Protein AF-A0A2E4S1I8-F1 (afdb_monomer_lite)

Radius of gyration: 16.05 Å; chains: 1; bounding box: 26×30×48 Å

Structure (mmCIF, N/CA/C/O backbone):
data_AF-A0A2E4S1I8-F1
#
_entry.id   AF-A0A2E4S1I8-F1
#
loop_
_atom_site.group_PDB
_atom_site.id
_atom_site.type_symbol
_atom_site.label_atom_id
_atom_site.label_alt_id
_atom_site.label_comp_id
_atom_site.label_asym_id
_atom_site.label_entity_id
_atom_site.label_seq_id
_atom_site.pdbx_PDB_ins_code
_atom_site.Cartn_x
_atom_site.Cartn_y
_atom_site.Cartn_z
_atom_site.occupancy
_atom_site.B_iso_or_equiv
_atom_site.auth_seq_id
_atom_site.auth_comp_id
_atom_site.auth_asym_id
_atom_site.auth_atom_id
_atom_site.pdbx_PDB_model_num
ATOM 1 N N . MET A 1 1 ? 11.677 -2.756 -20.807 1.00 64.56 1 MET A N 1
ATOM 2 C CA . MET A 1 1 ? 11.501 -3.482 -19.527 1.00 64.56 1 MET A CA 1
ATOM 3 C C . MET A 1 1 ? 11.371 -2.531 -18.339 1.00 64.56 1 MET A C 1
ATOM 5 O O . MET A 1 1 ? 10.363 -2.591 -17.653 1.00 64.56 1 MET A O 1
ATOM 9 N N . THR A 1 2 ? 12.299 -1.593 -18.139 1.00 79.25 2 THR A N 1
ATOM 10 C CA . THR A 1 2 ? 12.286 -0.623 -17.021 1.00 79.25 2 THR A CA 1
ATOM 11 C C . THR A 1 2 ? 11.012 0.223 -16.907 1.00 79.25 2 THR A C 1
ATOM 13 O O . THR A 1 2 ? 10.467 0.333 -15.816 1.00 79.25 2 THR A O 1
ATOM 16 N N . LEU A 1 3 ? 10.477 0.761 -18.011 1.00 84.38 3 LEU A N 1
ATOM 17 C CA . LEU A 1 3 ? 9.224 1.536 -17.976 1.00 84.38 3 LEU A CA 1
ATOM 18 C C . LEU A 1 3 ? 8.024 0.702 -17.489 1.00 84.38 3 LEU A C 1
ATOM 20 O O . LEU A 1 3 ? 7.229 1.183 -16.690 1.00 84.38 3 LEU A O 1
ATOM 24 N N . LEU A 1 4 ? 7.911 -0.556 -17.933 1.00 83.50 4 LEU A N 1
ATOM 25 C CA . LEU A 1 4 ? 6.826 -1.456 -17.521 1.00 83.50 4 LEU A CA 1
ATOM 26 C C . LEU A 1 4 ? 6.915 -1.799 -16.029 1.00 83.50 4 LEU A C 1
ATOM 28 O O . LEU A 1 4 ? 5.890 -1.837 -15.357 1.00 83.50 4 LEU A O 1
ATOM 32 N N . VAL A 1 5 ? 8.130 -1.980 -15.501 1.00 84.44 5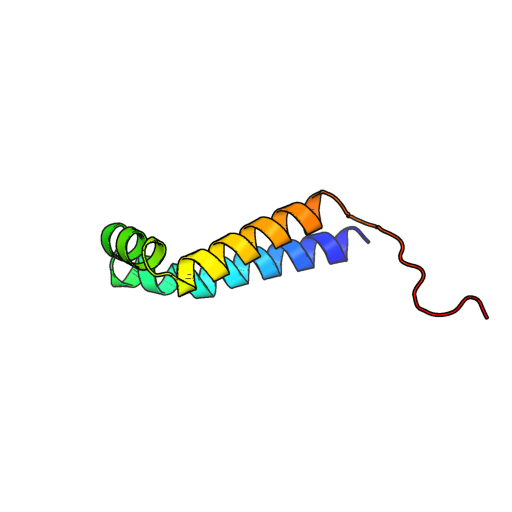 VAL A N 1
ATOM 33 C CA . VAL A 1 5 ? 8.357 -2.187 -14.061 1.00 84.44 5 VAL A CA 1
ATOM 34 C C . VAL A 1 5 ? 7.937 -0.951 -13.261 1.00 84.44 5 VAL A C 1
ATOM 36 O O . VAL A 1 5 ? 7.248 -1.082 -12.254 1.00 84.44 5 VAL A O 1
ATOM 39 N N . LEU A 1 6 ? 8.275 0.256 -13.726 1.00 87.81 6 LEU A N 1
ATOM 40 C CA . LEU A 1 6 ? 7.849 1.499 -13.072 1.00 87.81 6 LEU A CA 1
ATOM 41 C C . LEU A 1 6 ? 6.323 1.658 -13.074 1.00 87.81 6 LEU A C 1
ATOM 43 O O . LEU A 1 6 ? 5.748 2.033 -12.055 1.00 87.81 6 LEU A O 1
ATOM 47 N N . ILE A 1 7 ? 5.662 1.330 -14.188 1.00 89.56 7 ILE A N 1
ATOM 48 C CA . ILE A 1 7 ? 4.196 1.335 -14.276 1.00 89.56 7 ILE A CA 1
ATOM 49 C C . ILE A 1 7 ? 3.598 0.305 -13.311 1.00 89.56 7 ILE A C 1
ATOM 51 O O . ILE A 1 7 ? 2.668 0.631 -12.579 1.00 89.56 7 ILE A O 1
ATOM 55 N N . ALA A 1 8 ? 4.145 -0.912 -13.254 1.00 87.00 8 ALA A N 1
ATOM 56 C CA . ALA A 1 8 ? 3.682 -1.946 -12.333 1.00 87.00 8 ALA A CA 1
ATOM 57 C C . ALA A 1 8 ? 3.800 -1.502 -10.865 1.00 87.00 8 ALA A C 1
ATOM 59 O O . ALA A 1 8 ? 2.851 -1.662 -10.098 1.00 87.00 8 ALA A O 1
ATOM 60 N N . LEU A 1 9 ? 4.918 -0.875 -10.485 1.00 89.56 9 LEU A N 1
ATOM 61 C CA . LEU A 1 9 ? 5.106 -0.307 -9.147 1.00 89.56 9 LEU A CA 1
ATOM 62 C C . LEU A 1 9 ? 4.119 0.833 -8.857 1.00 89.56 9 LEU A C 1
ATOM 64 O O . LEU A 1 9 ? 3.562 0.892 -7.762 1.00 89.56 9 LEU A O 1
ATOM 68 N N . ALA A 1 10 ? 3.855 1.709 -9.829 1.00 92.50 10 ALA A N 1
ATOM 69 C CA . ALA A 1 10 ? 2.876 2.784 -9.678 1.00 92.50 10 ALA A CA 1
ATOM 70 C C . ALA A 1 10 ? 1.451 2.238 -9.478 1.00 92.50 10 ALA A C 1
ATOM 72 O O . ALA A 1 10 ? 0.723 2.721 -8.612 1.00 92.50 10 ALA A O 1
ATOM 73 N N . LEU A 1 11 ? 1.070 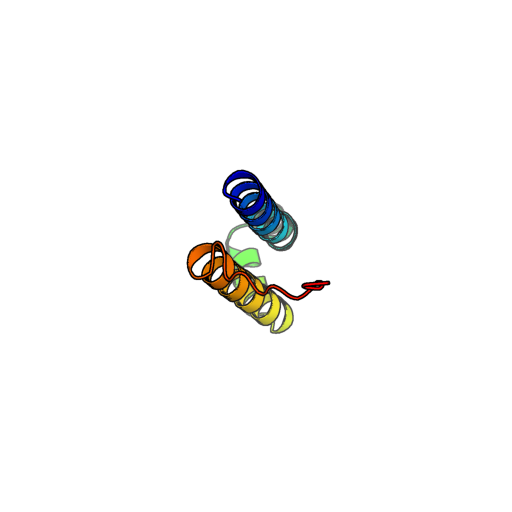1.197 -10.224 1.00 93.19 11 LEU A N 1
ATOM 74 C CA . LEU A 1 11 ? -0.217 0.515 -10.064 1.00 93.19 11 LEU A CA 1
ATOM 75 C C . LEU A 1 11 ? -0.326 -0.193 -8.707 1.00 93.19 11 LEU A C 1
ATOM 77 O O . LEU A 1 11 ? -1.377 -0.135 -8.075 1.00 93.19 11 LEU A O 1
ATOM 81 N N . LEU A 1 12 ? 0.758 -0.809 -8.229 1.00 92.81 12 LEU A N 1
ATOM 82 C CA . LEU A 1 12 ? 0.837 -1.421 -6.899 1.00 92.81 12 LEU A CA 1
ATOM 83 C C . LEU A 1 12 ? 0.642 -0.391 -5.778 1.00 92.81 12 LEU A C 1
ATOM 85 O O . LEU A 1 12 ? -0.148 -0.617 -4.860 1.00 92.81 12 LEU A O 1
ATOM 89 N N . LEU A 1 13 ? 1.311 0.764 -5.872 1.00 93.50 13 LEU A N 1
ATOM 90 C CA . LEU A 1 13 ? 1.112 1.873 -4.936 1.00 93.50 13 LEU A CA 1
ATOM 91 C C . LEU A 1 13 ? -0.328 2.390 -4.983 1.00 93.50 13 LEU A C 1
ATOM 93 O O . LEU A 1 13 ? -0.941 2.591 -3.934 1.00 93.50 13 LEU A O 1
ATOM 97 N N . LEU A 1 14 ? -0.882 2.568 -6.185 1.00 94.88 14 LEU A N 1
ATOM 98 C CA . LEU A 1 14 ? -2.254 3.028 -6.371 1.00 94.88 14 LEU A CA 1
ATOM 99 C C . LEU A 1 14 ? -3.264 2.042 -5.772 1.00 94.88 14 LEU A C 1
ATOM 101 O O . LEU A 1 14 ? -4.200 2.471 -5.106 1.00 94.88 14 LEU A O 1
ATOM 105 N N . ALA A 1 15 ? -3.061 0.735 -5.944 1.00 92.94 15 ALA A N 1
ATOM 106 C CA . ALA A 1 15 ? -3.911 -0.291 -5.347 1.00 92.94 15 ALA A CA 1
ATOM 107 C C . ALA A 1 15 ? -3.892 -0.220 -3.812 1.00 92.94 15 ALA A C 1
ATOM 109 O O . ALA A 1 15 ? -4.949 -0.228 -3.181 1.00 92.94 15 ALA A O 1
ATOM 110 N N . GLY A 1 16 ? -2.706 -0.072 -3.210 1.00 90.69 16 GLY A N 1
ATOM 111 C CA . GLY A 1 16 ? -2.578 0.151 -1.769 1.00 90.69 16 GLY A CA 1
ATOM 112 C C . GLY A 1 16 ? -3.285 1.431 -1.311 1.00 90.69 16 GLY A C 1
ATOM 113 O O . GLY A 1 16 ? -4.035 1.409 -0.335 1.00 90.69 16 GLY A O 1
ATOM 114 N N . ALA A 1 17 ? -3.112 2.533 -2.041 1.00 92.06 17 ALA A N 1
ATOM 115 C CA . ALA A 1 17 ? -3.750 3.809 -1.730 1.00 92.06 17 ALA A CA 1
ATOM 116 C C . ALA A 1 17 ? -5.281 3.751 -1.857 1.00 92.06 17 ALA A C 1
ATOM 118 O O . ALA A 1 17 ? -5.980 4.282 -1.002 1.00 92.06 17 ALA A O 1
ATOM 119 N N . LEU A 1 18 ? -5.820 3.085 -2.877 1.00 91.69 18 LEU A N 1
ATOM 120 C CA . LEU A 1 18 ? -7.266 2.943 -3.061 1.00 91.69 18 LEU A CA 1
ATOM 121 C C . LEU A 1 18 ? -7.893 2.022 -2.014 1.00 91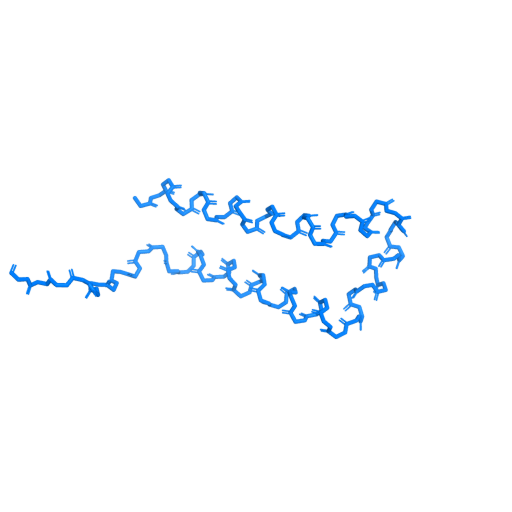.69 18 LEU A C 1
ATOM 123 O O . LEU A 1 18 ? -9.007 2.282 -1.567 1.00 91.69 18 LEU A O 1
ATOM 127 N N . PHE A 1 19 ? -7.185 0.970 -1.602 1.00 90.31 19 PHE A N 1
ATOM 128 C CA . PHE A 1 19 ? -7.697 0.044 -0.599 1.00 90.31 19 PHE A CA 1
ATOM 129 C C . PHE A 1 19 ? -7.629 0.627 0.819 1.00 90.31 19 PHE A C 1
ATOM 131 O O . PHE A 1 19 ? -8.614 0.593 1.553 1.00 90.31 19 PHE A O 1
ATOM 138 N N . PHE A 1 20 ? -6.485 1.192 1.214 1.00 89.38 20 PHE A N 1
ATOM 139 C CA . PHE A 1 20 ? -6.260 1.666 2.584 1.00 89.38 20 PHE A CA 1
ATOM 140 C C . PHE A 1 20 ? -6.519 3.168 2.783 1.00 89.38 20 PHE A C 1
ATOM 142 O O . PHE A 1 20 ? -6.826 3.597 3.896 1.00 89.38 20 PHE A O 1
ATOM 149 N N . GLY A 1 21 ? -6.408 3.979 1.731 1.00 89.12 21 GLY A N 1
ATOM 150 C CA . GLY A 1 21 ? -6.524 5.439 1.797 1.00 89.12 21 GLY A CA 1
ATOM 151 C C . GLY A 1 21 ? -7.884 5.939 2.286 1.00 89.12 21 GLY A C 1
ATOM 152 O O . GLY A 1 21 ? -7.902 6.748 3.212 1.00 89.12 21 GLY A O 1
ATOM 153 N N . PRO A 1 22 ? -9.026 5.447 1.764 1.00 90.31 22 PRO A N 1
ATOM 154 C CA . PRO A 1 22 ? -10.342 5.860 2.251 1.00 90.31 22 PRO A CA 1
ATOM 155 C C . PRO A 1 22 ? -10.531 5.598 3.748 1.00 90.31 22 PRO A C 1
ATOM 157 O O . PRO A 1 22 ? -11.085 6.438 4.452 1.00 90.31 22 PRO A O 1
ATOM 160 N N . TYR A 1 23 ? -10.013 4.475 4.258 1.00 86.31 23 TYR A N 1
ATOM 161 C CA . TYR A 1 23 ? -10.073 4.153 5.684 1.00 86.31 23 TYR A CA 1
ATOM 162 C C . TYR A 1 23 ? -9.227 5.102 6.528 1.00 86.31 23 TYR A C 1
ATOM 164 O O . TYR A 1 23 ? -9.680 5.550 7.580 1.00 86.31 23 TYR A O 1
ATOM 172 N N . PHE A 1 24 ? -8.028 5.443 6.053 1.00 86.12 24 PHE A N 1
ATOM 173 C CA . PHE A 1 24 ? -7.167 6.416 6.718 1.00 86.12 24 PHE A CA 1
ATOM 174 C C . PHE A 1 24 ? -7.792 7.819 6.738 1.00 86.12 24 PHE A C 1
ATOM 176 O O . PHE A 1 24 ? -7.708 8.511 7.746 1.00 86.12 24 PHE A O 1
ATOM 183 N N . ILE A 1 25 ? -8.459 8.232 5.656 1.00 89.94 25 ILE A N 1
ATOM 184 C CA . ILE A 1 25 ? -9.123 9.541 5.568 1.00 89.94 25 ILE A CA 1
ATOM 185 C C . ILE A 1 25 ? -10.375 9.590 6.451 1.00 89.94 25 ILE A C 1
ATOM 187 O O . ILE A 1 25 ? -10.577 10.564 7.170 1.00 89.94 25 ILE A O 1
ATOM 191 N N . ALA A 1 26 ? -11.218 8.556 6.407 1.00 90.50 26 ALA A N 1
ATOM 192 C CA . ALA A 1 26 ? -12.505 8.557 7.099 1.00 90.50 26 ALA A CA 1
ATOM 193 C C . ALA A 1 26 ? -12.377 8.365 8.616 1.00 90.50 26 ALA A C 1
ATOM 195 O O . ALA A 1 26 ? -13.132 8.960 9.380 1.00 90.50 26 ALA A O 1
ATOM 196 N N . TYR A 1 27 ? -11.436 7.528 9.052 1.00 87.44 27 TYR A N 1
ATOM 197 C CA . TYR A 1 27 ? -11.334 7.091 10.447 1.00 87.44 27 TYR A CA 1
ATOM 198 C C . TYR A 1 27 ? -9.986 7.431 11.091 1.00 87.44 27 TYR A C 1
ATOM 200 O O . TYR A 1 27 ? -9.721 7.041 12.231 1.00 87.44 27 TYR A O 1
ATOM 208 N N . GLY A 1 28 ? -9.119 8.135 10.362 1.00 88.88 28 GLY A N 1
ATOM 209 C CA . GLY A 1 28 ? -7.802 8.513 10.840 1.00 88.88 28 GLY A CA 1
ATOM 210 C C . GLY A 1 28 ? -6.891 7.309 11.128 1.00 88.88 28 GLY A C 1
ATOM 211 O O . GLY A 1 28 ? -7.118 6.187 10.655 1.00 88.88 28 GLY A O 1
ATOM 212 N N . PRO A 1 29 ? -5.837 7.522 11.932 1.00 85.50 29 PRO A N 1
ATOM 213 C CA . PRO A 1 29 ? -4.887 6.468 12.281 1.00 85.50 29 PRO A CA 1
ATOM 214 C C . PRO A 1 29 ? -5.512 5.335 13.113 1.00 85.50 29 PRO A C 1
ATOM 216 O O . PRO A 1 29 ? -5.050 4.194 13.028 1.00 85.50 29 PRO A O 1
ATOM 219 N N . ASP A 1 30 ? -6.582 5.605 13.867 1.00 84.81 30 ASP A N 1
ATOM 220 C CA . ASP A 1 30 ? -7.259 4.589 14.677 1.00 84.81 30 ASP A CA 1
ATOM 221 C C . ASP A 1 30 ? -8.043 3.595 13.816 1.00 84.81 30 ASP A C 1
ATOM 223 O O . ASP A 1 30 ? -7.907 2.383 13.995 1.00 84.81 30 ASP A O 1
ATOM 227 N N . GLY A 1 31 ? -8.783 4.069 12.809 1.00 82.81 31 GLY A N 1
ATOM 228 C CA . GLY A 1 31 ? -9.447 3.160 11.873 1.00 82.81 31 GLY A CA 1
ATOM 229 C C . GLY A 1 31 ? -8.481 2.435 10.943 1.00 82.81 31 GLY A C 1
ATOM 230 O O . GLY A 1 31 ? -8.754 1.301 10.553 1.00 82.81 31 GLY A O 1
ATOM 231 N N . PHE A 1 32 ? -7.312 3.020 10.657 1.00 82.38 32 PHE A N 1
ATOM 232 C CA . PHE A 1 32 ? -6.236 2.297 9.979 1.00 82.38 32 PHE A CA 1
ATOM 233 C C . PHE A 1 32 ? -5.711 1.123 10.827 1.00 82.38 32 PHE A C 1
ATOM 235 O O . PHE A 1 32 ? -5.482 0.021 10.327 1.00 82.38 32 PHE A O 1
ATOM 242 N N . ARG A 1 33 ? -5.562 1.313 12.141 1.00 84.00 33 ARG A N 1
ATOM 243 C CA . ARG A 1 33 ? -5.177 0.223 13.048 1.00 84.00 33 ARG A CA 1
ATOM 244 C C . ARG A 1 33 ? -6.258 -0.857 13.123 1.00 84.00 33 ARG A C 1
ATOM 246 O O . ARG A 1 33 ? -5.922 -2.037 13.227 1.00 84.00 33 ARG A O 1
ATOM 253 N N . ASP A 1 34 ? -7.527 -0.469 13.058 1.00 86.25 34 ASP A N 1
ATOM 254 C CA . ASP A 1 34 ? -8.649 -1.403 13.109 1.00 86.25 34 ASP A CA 1
ATOM 255 C C . ASP A 1 34 ? -8.779 -2.231 11.821 1.00 86.25 34 ASP A C 1
ATOM 257 O O . ASP A 1 34 ? -8.929 -3.451 11.882 1.00 86.25 34 ASP A O 1
ATOM 261 N N . ILE A 1 35 ? -8.607 -1.619 10.641 1.00 84.75 35 ILE A N 1
ATOM 262 C CA . ILE A 1 35 ? -8.622 -2.359 9.371 1.00 84.75 35 ILE A CA 1
ATOM 263 C C . ILE A 1 35 ? -7.465 -3.351 9.278 1.00 84.75 35 ILE A C 1
ATOM 265 O O . ILE A 1 35 ? -7.693 -4.487 8.890 1.00 84.75 35 ILE A O 1
ATOM 269 N N . VAL A 1 36 ? -6.251 -2.993 9.705 1.00 80.75 36 VAL A N 1
ATOM 270 C CA . VAL A 1 36 ? -5.085 -3.900 9.660 1.00 80.75 36 VAL A CA 1
ATOM 271 C C . VAL A 1 36 ? -5.278 -5.145 10.541 1.00 80.75 36 VAL A C 1
ATOM 273 O O . VAL A 1 36 ? -4.665 -6.186 10.300 1.00 80.75 36 VAL A O 1
ATOM 276 N N . ARG A 1 37 ? -6.158 -5.071 11.546 1.00 84.88 37 ARG A N 1
ATOM 277 C CA . ARG A 1 37 ? -6.537 -6.213 12.391 1.00 84.88 37 ARG A CA 1
ATOM 278 C C . ARG A 1 37 ? -7.588 -7.121 11.747 1.00 84.88 37 ARG A C 1
ATOM 280 O O . ARG A 1 37 ? -7.759 -8.248 12.209 1.00 84.88 37 ARG A O 1
ATOM 287 N N . ARG A 1 38 ? -8.268 -6.677 10.685 1.00 86.50 38 ARG A N 1
ATOM 288 C CA . ARG A 1 38 ? -9.220 -7.501 9.927 1.00 86.50 38 ARG A CA 1
ATOM 289 C C . ARG A 1 38 ? -8.461 -8.508 9.064 1.00 86.50 38 ARG A C 1
ATOM 291 O O . ARG A 1 38 ? -7.494 -8.159 8.389 1.00 86.50 38 ARG A O 1
ATOM 298 N N . GLY A 1 39 ? -8.918 -9.760 9.070 1.00 84.31 39 GLY A N 1
ATOM 299 C CA . GLY A 1 39 ? -8.274 -10.854 8.333 1.00 84.31 39 GLY A CA 1
ATOM 300 C C . GLY A 1 39 ? -8.124 -10.564 6.836 1.00 84.31 39 GLY A C 1
ATOM 301 O O . GLY A 1 39 ? -7.047 -10.764 6.278 1.00 84.31 39 GLY A O 1
ATOM 302 N N . ASP A 1 40 ? -9.160 -9.997 6.218 1.00 85.06 40 ASP A N 1
ATOM 303 C CA . ASP A 1 40 ? -9.178 -9.694 4.782 1.00 85.06 40 ASP A CA 1
ATOM 304 C C . ASP A 1 40 ? -8.133 -8.639 4.405 1.00 85.06 40 ASP A C 1
ATOM 306 O O . ASP A 1 40 ? -7.353 -8.811 3.468 1.00 85.06 40 ASP A O 1
ATOM 310 N N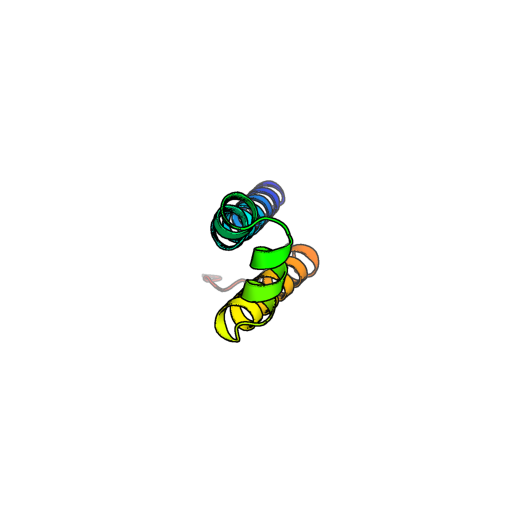 . ALA A 1 41 ? -8.050 -7.564 5.189 1.00 86.44 41 ALA A N 1
ATOM 311 C CA . ALA A 1 41 ? -7.067 -6.507 4.979 1.00 86.44 41 ALA A CA 1
ATOM 312 C C . ALA A 1 41 ? -5.634 -6.998 5.210 1.00 86.44 41 ALA A C 1
ATOM 314 O O . ALA A 1 41 ? -4.710 -6.549 4.533 1.00 86.44 41 ALA A O 1
ATOM 315 N N . ARG A 1 42 ? -5.441 -7.952 6.130 1.00 88.06 42 ARG A N 1
ATOM 316 C CA . ARG A 1 42 ? -4.144 -8.594 6.352 1.00 88.06 42 ARG A CA 1
ATOM 317 C C . ARG A 1 42 ? -3.725 -9.437 5.149 1.00 88.06 42 ARG A C 1
ATOM 319 O O . ARG A 1 42 ? -2.572 -9.345 4.741 1.00 88.06 42 ARG A O 1
ATOM 326 N N . MET A 1 43 ? -4.641 -10.203 4.555 1.00 89.94 43 MET A N 1
ATOM 327 C CA . MET A 1 43 ? -4.385 -10.955 3.318 1.00 89.94 43 MET A CA 1
ATOM 328 C C . MET A 1 43 ? -4.027 -10.025 2.156 1.00 89.94 43 MET A C 1
ATOM 330 O O . MET A 1 43 ? -3.034 -10.251 1.469 1.00 89.94 43 MET A O 1
ATOM 334 N N . ILE A 1 44 ? -4.783 -8.940 1.979 1.00 89.31 44 ILE A N 1
ATOM 335 C CA . ILE A 1 44 ? -4.540 -7.949 0.921 1.00 89.31 44 ILE A CA 1
ATOM 336 C C . ILE A 1 44 ? -3.206 -7.227 1.137 1.00 89.31 44 ILE A C 1
ATOM 338 O O . ILE A 1 44 ? -2.436 -7.058 0.194 1.00 89.31 44 ILE A O 1
ATOM 342 N N . GLY A 1 45 ? -2.885 -6.861 2.380 1.00 88.50 45 GLY A N 1
ATOM 343 C CA . GLY A 1 45 ? -1.595 -6.273 2.738 1.00 88.50 45 GLY A CA 1
ATOM 344 C C . GLY A 1 45 ? -0.423 -7.220 2.475 1.00 88.50 45 GLY A C 1
ATOM 345 O O . GLY A 1 45 ? 0.566 -6.813 1.871 1.00 88.50 45 GLY A O 1
ATOM 346 N N . LEU A 1 46 ? -0.541 -8.495 2.863 1.00 91.62 46 LEU A N 1
ATOM 347 C CA . LEU A 1 46 ? 0.473 -9.517 2.583 1.00 91.62 46 LEU A CA 1
ATOM 348 C C . LEU A 1 46 ? 0.666 -9.726 1.079 1.00 91.62 46 LEU A C 1
ATOM 350 O O . LEU A 1 46 ? 1.803 -9.815 0.621 1.00 91.62 46 LEU A O 1
ATOM 354 N N . PHE A 1 47 ? -0.424 -9.756 0.312 1.00 91.62 47 PHE A N 1
ATOM 355 C CA . PHE A 1 47 ? -0.373 -9.854 -1.142 1.00 91.62 47 PHE A CA 1
ATOM 356 C C . PHE A 1 47 ? 0.344 -8.652 -1.768 1.00 91.62 47 PHE A C 1
ATOM 358 O O . PHE A 1 47 ? 1.247 -8.838 -2.578 1.00 91.62 47 PHE A O 1
ATOM 365 N N . LEU A 1 48 ? -0.002 -7.428 -1.355 1.00 91.81 48 LEU A N 1
ATOM 366 C CA . LEU A 1 48 ? 0.657 -6.197 -1.804 1.00 91.81 48 LEU A CA 1
ATOM 367 C C . LEU A 1 48 ? 2.160 -6.228 -1.519 1.00 91.81 48 LEU A C 1
ATOM 369 O O . LEU A 1 48 ? 2.958 -5.964 -2.415 1.00 91.81 48 LEU A O 1
ATOM 373 N N . VAL A 1 49 ? 2.553 -6.595 -0.297 1.00 92.88 49 VAL A N 1
ATOM 374 C CA . VAL A 1 49 ? 3.966 -6.704 0.094 1.00 92.88 49 VAL A CA 1
ATOM 375 C C . VAL A 1 49 ? 4.685 -7.762 -0.742 1.00 92.88 49 VAL A C 1
ATOM 377 O O . VAL A 1 49 ? 5.754 -7.486 -1.280 1.00 92.88 49 VAL A O 1
ATOM 380 N N . ALA A 1 50 ? 4.096 -8.948 -0.906 1.00 91.69 50 ALA A N 1
ATOM 381 C CA . ALA A 1 50 ? 4.672 -10.006 -1.728 1.00 91.69 50 ALA A CA 1
ATOM 382 C C . ALA A 1 50 ? 4.834 -9.564 -3.192 1.00 91.69 50 ALA A C 1
ATOM 384 O O . ALA A 1 50 ? 5.884 -9.789 -3.790 1.00 91.69 50 ALA A O 1
ATOM 385 N N . ALA A 1 51 ? 3.839 -8.877 -3.755 1.00 89.56 51 ALA A N 1
ATOM 386 C CA . ALA A 1 51 ? 3.890 -8.367 -5.119 1.00 89.56 51 ALA A CA 1
ATOM 387 C C . ALA A 1 51 ? 4.944 -7.259 -5.295 1.00 89.56 51 ALA A C 1
ATOM 389 O O . ALA A 1 51 ? 5.642 -7.249 -6.307 1.00 89.56 51 ALA A O 1
ATOM 390 N N . PHE A 1 52 ? 5.135 -6.383 -4.301 1.00 88.25 52 PHE A N 1
ATOM 391 C CA . PHE A 1 52 ? 6.244 -5.419 -4.283 1.00 88.25 52 PHE A CA 1
ATOM 392 C C . PHE A 1 52 ? 7.606 -6.108 -4.275 1.00 88.25 52 PHE A C 1
ATOM 394 O O . PHE A 1 52 ? 8.485 -5.745 -5.055 1.00 88.25 52 PHE A O 1
ATOM 401 N N . ILE A 1 53 ? 7.775 -7.113 -3.413 1.00 89.81 53 ILE A N 1
ATOM 402 C CA . ILE A 1 53 ? 9.014 -7.890 -3.325 1.00 89.81 53 ILE A CA 1
ATOM 403 C C . ILE A 1 53 ? 9.300 -8.558 -4.672 1.00 89.81 53 ILE A C 1
ATOM 405 O O . ILE A 1 53 ? 10.408 -8.430 -5.184 1.00 89.81 53 ILE A O 1
ATOM 409 N N . LEU A 1 54 ? 8.308 -9.206 -5.289 1.00 86.69 54 LEU A N 1
ATOM 410 C CA . LEU A 1 54 ? 8.474 -9.847 -6.596 1.00 86.69 54 LEU A CA 1
ATOM 411 C C . LEU A 1 54 ? 8.794 -8.845 -7.710 1.00 86.69 54 LEU A C 1
ATOM 413 O O . LEU A 1 54 ? 9.673 -9.116 -8.525 1.00 86.69 54 LEU A O 1
ATOM 417 N N . ALA A 1 55 ? 8.141 -7.680 -7.723 1.00 84.12 55 ALA A N 1
ATOM 418 C CA . ALA A 1 55 ? 8.407 -6.633 -8.708 1.00 84.12 55 ALA A CA 1
ATOM 419 C C . ALA A 1 55 ? 9.845 -6.085 -8.621 1.00 84.12 55 ALA A C 1
ATOM 421 O O . ALA A 1 55 ? 10.404 -5.677 -9.638 1.00 84.12 55 ALA A O 1
ATOM 422 N N . ILE A 1 56 ? 10.447 -6.089 -7.424 1.00 83.88 56 ILE A N 1
ATOM 423 C CA . ILE A 1 56 ? 11.823 -5.627 -7.187 1.00 83.88 56 ILE A CA 1
ATOM 424 C C . ILE A 1 56 ? 12.852 -6.741 -7.425 1.00 83.88 56 ILE A C 1
ATOM 426 O O . ILE A 1 56 ? 13.916 -6.461 -7.972 1.00 83.88 56 ILE A O 1
ATOM 430 N N . LEU A 1 57 ? 12.570 -7.982 -7.006 1.00 82.50 57 LEU A N 1
ATOM 431 C CA . LEU A 1 57 ? 13.523 -9.099 -7.084 1.00 82.50 57 LEU A CA 1
ATOM 432 C C . LEU A 1 57 ? 13.569 -9.780 -8.457 1.00 82.50 57 LEU A C 1
ATOM 434 O O . LEU A 1 57 ? 14.613 -10.323 -8.810 1.00 82.50 57 LEU A O 1
ATOM 438 N N . LEU A 1 58 ? 12.474 -9.778 -9.227 1.00 74.31 58 LEU A N 1
ATOM 439 C CA . LEU A 1 58 ? 12.414 -10.386 -10.564 1.00 74.31 58 LEU A CA 1
ATOM 440 C C . LEU A 1 58 ? 12.141 -9.357 -11.687 1.00 74.31 58 LEU A C 1
ATOM 442 O O . LEU 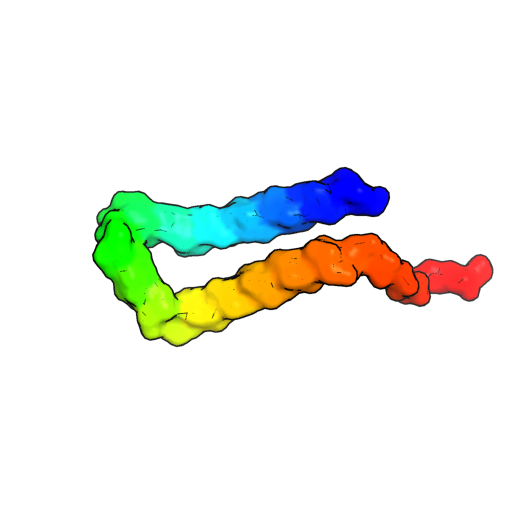A 1 58 ? 11.209 -9.536 -12.479 1.00 74.31 58 LEU A O 1
ATOM 446 N N . PRO A 1 59 ? 12.942 -8.285 -11.835 1.00 65.75 59 PRO A N 1
ATOM 447 C CA . PRO A 1 59 ? 12.823 -7.391 -12.974 1.00 65.75 59 PRO A CA 1
ATOM 448 C C . PRO A 1 59 ? 13.470 -8.065 -14.193 1.00 65.75 59 PRO A C 1
ATOM 450 O O . PRO A 1 59 ? 14.631 -7.825 -14.505 1.00 65.75 59 PRO A O 1
ATOM 453 N N . GLY A 1 60 ? 12.724 -8.935 -14.874 1.00 60.84 60 GLY A N 1
ATOM 454 C CA . GLY A 1 60 ? 13.208 -9.617 -16.079 1.00 60.84 60 GLY A CA 1
ATOM 455 C C . GLY A 1 60 ? 13.578 -11.080 -15.876 1.00 60.84 60 GLY A C 1
ATOM 456 O O . GLY A 1 60 ? 14.519 -11.563 -16.496 1.00 60.84 60 GLY A O 1
ATOM 457 N N . GLY A 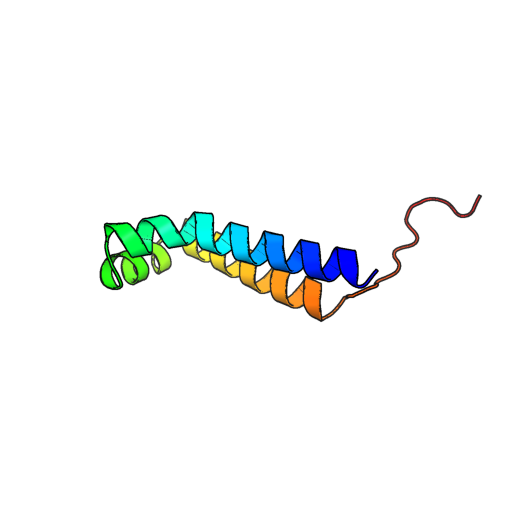1 61 ? 12.821 -11.812 -15.050 1.00 58.53 61 GLY A N 1
ATOM 458 C CA . GLY A 1 61 ? 12.702 -13.246 -15.288 1.00 58.53 61 GLY A CA 1
ATOM 459 C C . GLY A 1 61 ? 12.088 -13.426 -16.673 1.00 58.53 61 GLY A C 1
ATOM 460 O O . GLY A 1 61 ? 10.865 -13.397 -16.796 1.00 58.53 61 GLY A O 1
ATOM 461 N N . ASP A 1 62 ? 12.931 -13.519 -17.703 1.00 53.75 62 ASP A N 1
ATOM 462 C CA . ASP A 1 62 ? 12.555 -13.936 -19.046 1.00 53.75 62 ASP A CA 1
ATOM 463 C C . ASP A 1 62 ? 12.002 -15.349 -18.935 1.00 53.75 62 ASP A C 1
ATOM 465 O O . ASP A 1 62 ? 12.680 -16.348 -19.173 1.00 53.75 62 ASP A O 1
ATOM 469 N N . VAL A 1 63 ? 10.733 -15.454 -18.557 1.00 54.66 63 VAL A N 1
ATOM 470 C CA . VAL A 1 63 ? 9.978 -16.627 -18.923 1.00 54.66 63 VAL A CA 1
ATOM 471 C C . VAL A 1 63 ? 9.605 -16.382 -20.371 1.00 54.66 63 VAL A C 1
ATOM 473 O O . VAL A 1 63 ? 8.584 -15.770 -20.685 1.00 54.66 63 VAL A O 1
ATOM 476 N N . ALA A 1 64 ? 10.508 -16.806 -21.255 1.00 53.34 64 ALA A N 1
ATOM 477 C CA . ALA A 1 64 ? 10.214 -17.111 -22.641 1.00 53.34 64 ALA A CA 1
ATOM 478 C C . ALA A 1 64 ? 9.065 -18.136 -22.665 1.00 53.34 64 ALA A C 1
ATOM 480 O O . ALA A 1 64 ? 9.276 -19.337 -22.782 1.00 53.34 64 ALA A O 1
ATOM 481 N N . LEU A 1 65 ? 7.837 -17.667 -22.446 1.00 52.81 65 LEU A N 1
ATOM 482 C CA . LEU A 1 65 ? 6.621 -18.478 -22.390 1.00 52.81 65 LEU A CA 1
ATOM 483 C C . LEU A 1 65 ? 5.728 -18.262 -23.610 1.00 52.81 65 LEU A C 1
ATOM 485 O O . LEU A 1 65 ? 4.629 -18.803 -23.661 1.00 52.81 65 LEU A O 1
ATOM 489 N N . ILE A 1 66 ? 6.199 -17.533 -24.623 1.00 55.06 66 ILE A N 1
ATOM 490 C CA . ILE A 1 66 ? 5.551 -17.516 -25.933 1.00 55.06 66 ILE A CA 1
ATOM 491 C C . ILE A 1 66 ? 6.614 -17.736 -27.014 1.00 55.06 66 ILE A C 1
ATOM 493 O O . ILE A 1 66 ? 7.203 -16.799 -27.538 1.00 55.06 66 ILE A O 1
ATOM 497 N N . SER A 1 67 ? 6.810 -19.024 -27.314 1.00 50.78 67 SER A N 1
ATOM 498 C CA . SER A 1 67 ? 7.145 -19.574 -28.631 1.00 50.78 67 SER A CA 1
ATOM 499 C C . SER A 1 67 ? 8.449 -19.114 -29.293 1.00 50.78 67 SER A C 1
ATOM 501 O O . SER A 1 67 ? 8.446 -18.225 -30.141 1.00 50.78 67 SER A O 1
ATOM 503 N N . SER A 1 68 ? 9.539 -19.848 -29.046 1.00 53.06 68 SER A N 1
ATOM 504 C CA . SER A 1 68 ? 10.537 -20.082 -30.095 1.00 53.06 68 SER A CA 1
ATOM 505 C C . SER A 1 68 ? 9.908 -20.980 -31.170 1.00 53.06 68 SER A C 1
ATOM 507 O O . SER A 1 68 ? 9.924 -22.207 -31.042 1.00 53.06 68 SER A O 1
ATOM 509 N N . LEU A 1 69 ? 9.290 -20.353 -32.169 1.00 45.16 69 LEU A N 1
ATOM 510 C CA . LEU A 1 69 ? 9.031 -20.948 -33.480 1.00 45.16 69 LEU A CA 1
ATOM 511 C C . LEU A 1 69 ? 10.091 -20.433 -34.452 1.00 45.16 69 LEU A C 1
ATOM 513 O O . LEU A 1 69 ? 10.417 -19.228 -34.353 1.00 45.16 69 LEU A O 1
#

pLDDT: mean 82.16, std 12.89, range [45.16, 94.88]

Foldseek 3Di:
DVVVLVVQVVVLVVVVCVVQVVQCVPPNPVSSVVLCPDPVSVVVVVVSVVSVVCSVPCPDPPPVVDDPD

Sequence (69 aa):
MTLLVLIALALLLLAGALFFGPYFIAYGPDGFRDIVRRGDARMIGLFLVAAFILAILLPGGDVALISSL

Secondary structure (DSSP, 8-state):
-HHHHHHHHHHHHHHHHHHHHHHHHHHHHHHHHHHHHSHHHHHHHHHHHHHHHHHHH-TT-----S---